Protein AF-A0A1Y4RW86-F1 (afdb_monomer_lite)

Foldseek 3Di:
DVLVVVLVVVVVVVVVVLVVVLVPDDPPVVLLSVLLQLLQVLCVVVPQDPVLLLLLLLLLVLLVVLLVQLVVQLVVCVVDPDDSVVSNVVSVVVSLVVLVVCLVPPPVPDSNNSSSSSVSLNCSCPVVRCVDSVSSSVSSSNSSVVNNVSVVVCVVRDPPPDD

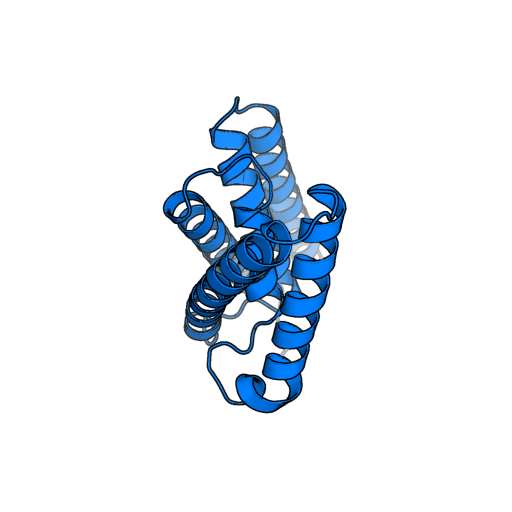Structure (mmCIF, N/CA/C/O backbone):
data_AF-A0A1Y4RW86-F1
#
_entry.id   AF-A0A1Y4RW86-F1
#
loop_
_atom_site.group_PDB
_atom_site.id
_atom_site.type_symbol
_atom_site.label_atom_id
_atom_site.label_alt_id
_atom_site.label_comp_id
_atom_site.label_asym_id
_atom_site.label_entity_id
_atom_site.label_seq_id
_atom_site.pdbx_PDB_ins_code
_atom_site.Cartn_x
_atom_site.Cartn_y
_atom_site.Cartn_z
_atom_site.occupancy
_atom_site.B_iso_or_equiv
_atom_site.auth_seq_id
_atom_site.auth_comp_id
_atom_site.auth_asym_id
_atom_site.auth_atom_id
_atom_site.pdbx_PDB_model_num
ATOM 1 N N . MET A 1 1 ? -10.200 16.431 29.045 1.00 52.53 1 MET A N 1
ATOM 2 C CA . MET A 1 1 ? -8.974 17.109 28.570 1.00 52.53 1 MET A CA 1
ATOM 3 C C . MET A 1 1 ? -7.696 16.354 28.934 1.00 52.53 1 MET A C 1
ATOM 5 O O . MET A 1 1 ? -7.019 15.929 28.013 1.00 52.53 1 MET A O 1
ATOM 9 N N . ARG A 1 2 ? -7.384 16.084 30.215 1.00 54.44 2 ARG A N 1
ATOM 10 C CA . ARG A 1 2 ? -6.138 15.383 30.618 1.00 54.44 2 ARG A CA 1
ATOM 11 C C . ARG A 1 2 ? -5.885 14.056 29.876 1.00 54.44 2 ARG A C 1
ATOM 13 O O . ARG A 1 2 ? -4.813 13.871 29.319 1.00 54.44 2 ARG A O 1
ATOM 20 N N . ASN A 1 3 ? -6.889 13.183 29.762 1.00 55.19 3 ASN A N 1
ATOM 21 C CA . ASN A 1 3 ? -6.751 11.890 29.064 1.00 55.19 3 ASN A CA 1
ATOM 22 C C . ASN A 1 3 ? -6.575 12.024 27.537 1.00 55.19 3 ASN A C 1
ATOM 24 O O . ASN A 1 3 ? -5.985 11.154 26.908 1.00 55.19 3 ASN A O 1
ATOM 28 N N . GLN A 1 4 ? -7.050 13.124 26.942 1.00 52.94 4 GLN A N 1
ATOM 29 C CA . GLN A 1 4 ? -6.892 13.396 25.507 1.00 52.94 4 GLN A CA 1
ATOM 30 C C . GLN A 1 4 ? -5.461 13.840 25.197 1.00 52.94 4 GLN A C 1
ATOM 32 O O . GLN A 1 4 ? -4.887 13.404 24.207 1.00 52.94 4 GLN A O 1
ATOM 37 N N . 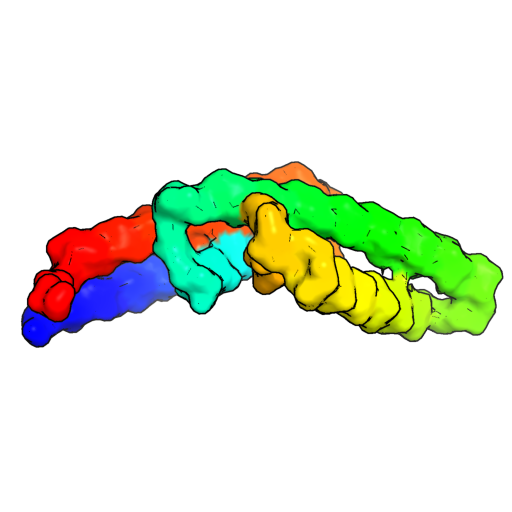ILE A 1 5 ? -4.867 14.644 26.084 1.00 66.75 5 ILE A N 1
ATOM 38 C CA . ILE A 1 5 ? -3.464 15.061 25.993 1.00 66.75 5 ILE A CA 1
ATOM 39 C C . ILE A 1 5 ? -2.544 13.841 26.113 1.00 66.75 5 ILE A C 1
ATOM 41 O O . ILE A 1 5 ? -1.646 13.686 25.294 1.00 66.75 5 ILE A O 1
ATOM 45 N N . TRP A 1 6 ? -2.818 12.926 27.051 1.00 62.16 6 TRP A N 1
ATOM 46 C CA . TRP A 1 6 ? -2.076 11.665 27.171 1.00 62.16 6 TRP A CA 1
ATOM 47 C C . TRP A 1 6 ? -2.200 10.777 25.933 1.00 62.16 6 TRP A C 1
ATOM 49 O O . TRP A 1 6 ? -1.204 10.216 25.492 1.00 62.16 6 TRP A O 1
ATOM 59 N N . ALA A 1 7 ? -3.388 10.684 25.333 1.00 58.94 7 ALA A N 1
ATOM 60 C CA . ALA A 1 7 ? -3.584 9.910 24.113 1.00 58.94 7 ALA A CA 1
ATOM 61 C C . ALA A 1 7 ? -2.841 10.524 22.909 1.00 58.94 7 ALA A C 1
ATOM 63 O O . ALA A 1 7 ? -2.226 9.799 22.133 1.00 58.94 7 ALA A O 1
ATOM 64 N N . CYS A 1 8 ? -2.838 11.855 22.771 1.00 64.81 8 CYS A N 1
ATOM 65 C CA . CYS A 1 8 ? -2.041 12.551 21.756 1.00 64.81 8 CYS A CA 1
ATOM 66 C C . CYS A 1 8 ? -0.534 12.393 21.994 1.00 64.81 8 CYS A C 1
ATOM 68 O O . CYS A 1 8 ? 0.201 12.150 21.041 1.00 64.81 8 CYS A O 1
ATOM 70 N N . ALA A 1 9 ? -0.079 12.482 23.247 1.00 68.94 9 ALA A N 1
ATOM 71 C CA . ALA A 1 9 ? 1.322 12.303 23.611 1.00 68.94 9 ALA A CA 1
ATOM 72 C C . ALA A 1 9 ? 1.796 10.869 23.342 1.00 68.94 9 ALA A C 1
ATOM 74 O O . ALA A 1 9 ? 2.816 10.684 22.690 1.00 68.94 9 ALA A O 1
ATOM 75 N N . LEU A 1 10 ? 1.031 9.855 23.760 1.00 69.62 10 LEU A N 1
ATOM 76 C CA . LEU A 1 10 ? 1.345 8.444 23.517 1.00 69.62 10 LEU A CA 1
ATOM 77 C C . LEU A 1 10 ? 1.434 8.131 22.025 1.00 69.62 10 LEU A C 1
ATOM 79 O O . LEU A 1 10 ? 2.369 7.459 21.602 1.00 69.62 10 LEU A O 1
ATOM 83 N N . ASN A 1 11 ? 0.514 8.656 21.217 1.00 62.03 11 ASN A N 1
ATOM 84 C CA . ASN A 1 11 ? 0.575 8.465 19.774 1.00 62.03 11 ASN A CA 1
ATOM 85 C C . ASN A 1 11 ? 1.719 9.241 19.125 1.00 62.03 11 ASN A C 1
ATOM 87 O O . ASN A 1 11 ? 2.394 8.687 18.268 1.00 62.03 11 ASN A O 1
ATOM 91 N N . GLY A 1 12 ? 1.969 10.485 19.538 1.00 67.62 12 GLY A N 1
ATOM 92 C CA . GLY A 1 12 ? 3.118 11.263 19.073 1.00 67.62 12 GLY A CA 1
ATOM 93 C C . GLY A 1 12 ? 4.445 10.569 19.387 1.00 67.62 12 GLY A C 1
ATOM 94 O O . GLY A 1 12 ? 5.311 10.494 18.521 1.00 67.62 12 GLY A O 1
ATOM 95 N N . ILE A 1 13 ? 4.567 9.978 20.579 1.00 75.81 13 ILE A N 1
ATOM 96 C CA . ILE A 1 13 ? 5.699 9.132 20.972 1.00 75.81 13 ILE A CA 1
ATOM 97 C C . ILE A 1 13 ? 5.754 7.877 20.099 1.00 75.81 13 ILE A C 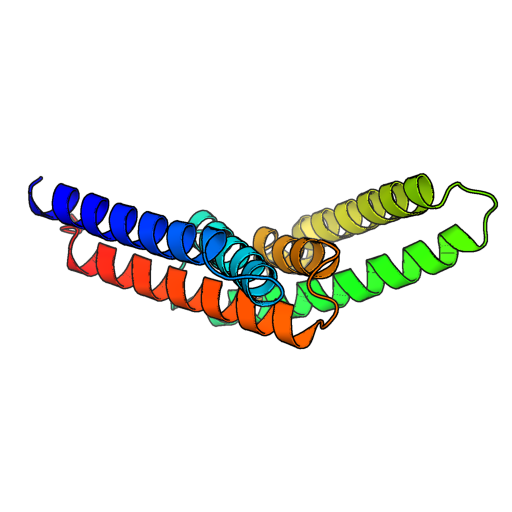1
ATOM 99 O O . ILE A 1 13 ? 6.826 7.538 19.618 1.00 75.81 13 ILE A O 1
ATOM 103 N N . LEU A 1 14 ? 4.624 7.214 19.835 1.00 65.25 14 LEU A N 1
ATOM 104 C CA . LEU A 1 14 ? 4.576 6.036 18.964 1.00 65.25 14 LEU A CA 1
ATOM 105 C C . LEU A 1 14 ? 5.059 6.375 17.545 1.00 65.25 14 LEU A C 1
ATOM 107 O O . LEU A 1 14 ? 5.945 5.712 17.023 1.00 65.25 14 LEU A O 1
ATOM 111 N N . PHE A 1 15 ? 4.544 7.445 16.938 1.00 62.09 15 PHE A N 1
ATOM 112 C CA . PHE A 1 15 ? 4.978 7.920 15.622 1.00 62.09 15 PHE A CA 1
ATOM 113 C C . PHE A 1 15 ? 6.446 8.348 15.617 1.00 62.09 15 PHE A C 1
ATOM 115 O O . PHE A 1 15 ? 7.169 8.028 14.676 1.00 62.09 15 PHE A O 1
ATOM 122 N N . GLY A 1 16 ? 6.887 9.043 16.668 1.00 66.19 16 GLY A N 1
ATOM 123 C CA . GLY A 1 16 ? 8.275 9.446 16.859 1.00 66.19 16 GLY A CA 1
ATOM 124 C C . GLY A 1 16 ? 9.209 8.245 16.964 1.00 66.19 16 GLY A C 1
ATOM 125 O O . GLY A 1 16 ? 10.231 8.226 16.294 1.00 66.19 16 GLY A O 1
ATOM 126 N N . LEU A 1 17 ? 8.829 7.211 17.718 1.00 67.75 17 LEU A N 1
ATOM 127 C CA . LEU A 1 17 ? 9.583 5.965 17.849 1.00 67.75 17 LEU A CA 1
ATOM 128 C C . LEU A 1 17 ? 9.643 5.202 16.532 1.00 67.75 17 LEU A C 1
ATOM 130 O O . LEU A 1 17 ? 10.725 4.780 16.143 1.00 67.75 17 LEU A O 1
ATOM 134 N N . ILE A 1 18 ? 8.524 5.062 15.814 1.00 63.38 18 ILE A N 1
ATOM 135 C CA . ILE A 1 18 ? 8.526 4.376 14.517 1.00 63.38 18 ILE A CA 1
ATOM 136 C C . ILE A 1 18 ? 9.366 5.188 13.503 1.00 63.38 18 ILE A C 1
ATOM 138 O O . ILE A 1 18 ? 10.100 4.603 12.715 1.00 63.38 18 ILE A O 1
ATOM 142 N N . LYS A 1 19 ? 9.356 6.531 13.552 1.00 61.09 19 LYS A N 1
ATOM 143 C CA . LYS A 1 19 ? 10.227 7.374 12.711 1.00 61.09 19 LYS A CA 1
ATOM 144 C C . LYS A 1 19 ? 11.704 7.247 13.102 1.00 61.09 19 LYS A C 1
ATOM 146 O O . LYS A 1 19 ? 12.558 7.142 12.234 1.00 61.09 19 LYS A O 1
ATOM 151 N N . LEU A 1 20 ? 12.022 7.230 14.390 1.00 63.06 20 LEU A N 1
ATOM 152 C CA . LEU A 1 20 ? 13.396 7.052 14.859 1.00 63.06 20 LEU A CA 1
ATOM 153 C C . LEU A 1 20 ? 13.931 5.674 14.432 1.00 63.06 20 LEU A C 1
ATOM 155 O O . LEU A 1 20 ? 15.060 5.552 13.973 1.00 63.06 20 LEU A O 1
ATOM 159 N N . PHE A 1 21 ? 13.078 4.649 14.487 1.00 61.56 21 PHE A N 1
ATOM 160 C CA . PHE A 1 21 ? 13.369 3.319 13.953 1.00 61.56 21 PHE A CA 1
ATOM 161 C C . PHE A 1 21 ? 13.556 3.337 12.423 1.00 61.56 21 PHE A C 1
ATOM 163 O O . PHE A 1 21 ? 14.379 2.593 11.903 1.00 61.56 21 PHE A O 1
ATOM 170 N N . TYR A 1 22 ? 12.846 4.208 11.695 1.00 58.00 22 TYR A N 1
ATOM 171 C CA . TYR A 1 22 ? 13.030 4.399 10.248 1.00 58.00 22 TYR A CA 1
ATOM 172 C C . TYR A 1 22 ? 14.416 4.946 9.905 1.00 58.00 22 TYR A C 1
ATOM 174 O O . TYR A 1 22 ? 15.036 4.489 8.950 1.00 58.00 22 TYR A O 1
ATOM 182 N N . GLU A 1 23 ? 14.888 5.932 10.669 1.00 58.47 23 GLU A N 1
ATOM 183 C CA . GLU A 1 23 ? 16.148 6.630 10.393 1.00 58.47 23 GLU A CA 1
ATOM 184 C C . GLU A 1 23 ? 17.379 5.854 10.881 1.00 58.47 23 GLU A C 1
ATOM 186 O O . GLU A 1 23 ? 18.448 5.975 10.289 1.00 58.47 23 GLU A O 1
ATOM 191 N N . ILE A 1 24 ? 17.240 5.043 11.935 1.00 63.84 24 ILE A N 1
ATOM 192 C CA . ILE A 1 24 ? 18.364 4.309 12.538 1.00 63.84 24 ILE A CA 1
ATOM 193 C C . ILE A 1 24 ? 18.611 2.963 11.852 1.00 63.84 24 ILE A C 1
ATOM 195 O O . ILE A 1 24 ? 19.748 2.488 11.842 1.00 63.84 24 ILE A O 1
ATOM 199 N N . VAL A 1 25 ? 17.581 2.318 11.294 1.00 61.00 25 VAL A N 1
ATOM 200 C CA . VAL A 1 25 ? 17.756 0.960 10.778 1.00 61.00 25 VAL A CA 1
ATOM 201 C C . VAL A 1 25 ? 18.270 0.977 9.332 1.00 61.00 25 VAL A C 1
ATOM 203 O O . VAL A 1 25 ? 17.573 1.462 8.438 1.00 61.00 25 VAL A O 1
ATOM 206 N N . PRO A 1 26 ? 19.465 0.415 9.063 1.00 59.34 26 PRO A N 1
ATOM 207 C CA . PRO A 1 26 ? 20.006 0.357 7.713 1.00 59.34 26 PRO A CA 1
ATOM 208 C C . PRO A 1 26 ? 19.124 -0.488 6.782 1.00 59.34 26 PRO A C 1
ATOM 210 O O . PRO A 1 26 ? 18.343 -1.349 7.206 1.00 59.34 26 PRO A O 1
ATOM 213 N N . ALA A 1 27 ? 19.255 -0.246 5.476 1.00 56.97 27 ALA A N 1
ATOM 214 C CA . ALA A 1 27 ? 18.647 -1.105 4.465 1.00 56.97 27 ALA A CA 1
ATOM 215 C C . ALA A 1 27 ? 19.047 -2.573 4.726 1.00 56.97 27 ALA A C 1
ATOM 217 O O . ALA A 1 27 ? 20.214 -2.826 5.039 1.00 56.97 27 ALA A O 1
ATOM 218 N N . PRO A 1 28 ? 18.114 -3.541 4.635 1.00 59.88 28 PRO A N 1
ATOM 219 C CA . PRO A 1 28 ? 16.788 -3.471 3.998 1.00 59.88 28 PRO A CA 1
ATOM 220 C C . PRO A 1 28 ? 15.596 -3.165 4.934 1.00 59.88 28 PRO A C 1
ATOM 222 O O . PRO A 1 28 ? 14.451 -3.124 4.485 1.00 59.88 28 PRO A O 1
ATOM 225 N N . MET A 1 29 ? 15.801 -2.944 6.238 1.00 62.38 29 MET A N 1
ATOM 226 C CA . MET A 1 29 ? 14.667 -2.828 7.172 1.00 62.38 29 MET A CA 1
ATOM 227 C C . MET A 1 29 ? 13.901 -1.496 7.070 1.00 62.38 29 MET A C 1
ATOM 229 O O . MET A 1 29 ? 12.701 -1.466 7.339 1.00 62.38 29 MET A O 1
ATOM 233 N N . ALA A 1 30 ? 14.548 -0.410 6.632 1.00 63.69 30 ALA A N 1
ATOM 234 C CA . ALA A 1 30 ? 13.881 0.874 6.380 1.00 63.69 30 ALA A CA 1
ATOM 235 C C . ALA A 1 30 ? 12.748 0.760 5.334 1.00 63.69 30 ALA A C 1
ATOM 237 O O . ALA A 1 30 ? 11.746 1.470 5.394 1.00 63.69 30 ALA A O 1
ATOM 238 N N . GL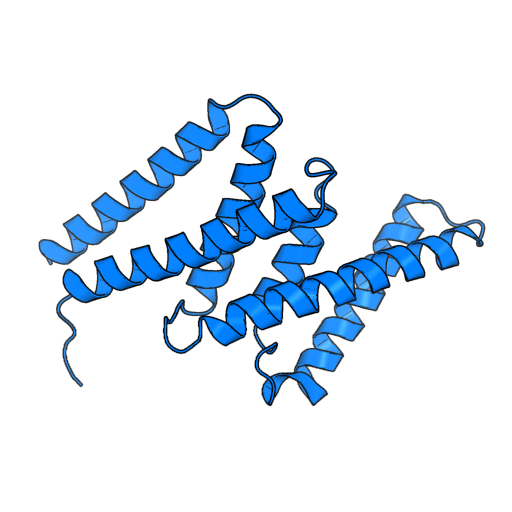U A 1 31 ? 12.870 -0.178 4.396 1.00 67.75 31 GLU A N 1
ATOM 239 C CA . GLU A 1 31 ? 11.932 -0.391 3.288 1.00 67.75 31 GLU A CA 1
ATOM 240 C C . GLU A 1 31 ? 10.667 -1.126 3.764 1.00 67.75 31 GLU A C 1
ATOM 242 O O . GLU A 1 31 ? 9.537 -0.740 3.444 1.00 67.75 31 GLU A O 1
ATOM 247 N N . LEU A 1 32 ? 10.859 -2.127 4.631 1.00 69.19 32 LEU A N 1
ATOM 248 C CA . LEU A 1 32 ? 9.792 -2.771 5.400 1.00 69.19 32 LEU A CA 1
ATOM 249 C C . LEU A 1 32 ? 9.056 -1.749 6.267 1.00 69.19 32 LEU A C 1
ATOM 251 O O . LEU A 1 32 ? 7.827 -1.757 6.348 1.00 69.19 32 LEU A O 1
ATOM 255 N N . LEU A 1 33 ? 9.791 -0.837 6.896 1.00 71.38 33 LEU A N 1
ATOM 256 C CA . LEU A 1 33 ? 9.197 0.157 7.772 1.00 71.38 33 LEU A CA 1
ATOM 257 C C . LEU A 1 33 ? 8.392 1.211 6.993 1.00 71.38 33 LEU A C 1
ATOM 259 O O . LEU A 1 33 ? 7.304 1.576 7.433 1.00 71.38 33 LEU A O 1
ATOM 263 N N . TYR A 1 34 ? 8.848 1.621 5.803 1.00 76.94 34 TYR A N 1
ATOM 264 C CA . TYR A 1 34 ? 8.075 2.468 4.883 1.00 76.94 34 TYR A CA 1
ATOM 265 C C . TYR A 1 34 ? 6.731 1.826 4.521 1.00 76.94 34 TYR A C 1
ATOM 267 O O . TYR A 1 34 ? 5.681 2.447 4.681 1.00 76.94 34 TYR A O 1
ATOM 275 N N . CYS A 1 35 ? 6.744 0.556 4.106 1.00 80.69 35 CYS A N 1
ATOM 276 C CA . CYS A 1 35 ? 5.519 -0.176 3.774 1.00 80.69 35 CYS A CA 1
ATOM 277 C C . CYS A 1 35 ? 4.607 -0.339 5.003 1.00 80.69 35 CYS A C 1
ATOM 279 O O . CYS A 1 35 ? 3.387 -0.230 4.897 1.00 80.69 35 CYS A O 1
ATOM 281 N N . THR A 1 36 ? 5.191 -0.522 6.189 1.00 80.69 36 THR A N 1
ATOM 282 C CA . THR A 1 36 ? 4.454 -0.602 7.459 1.00 80.69 36 THR A CA 1
ATOM 283 C C . THR A 1 36 ? 3.767 0.720 7.791 1.00 80.69 36 THR A C 1
ATOM 285 O O . THR A 1 36 ? 2.581 0.744 8.121 1.00 80.69 36 THR A O 1
ATOM 288 N N . PHE A 1 37 ? 4.469 1.842 7.637 1.00 80.50 37 PHE A N 1
ATOM 289 C CA . PHE A 1 37 ? 3.899 3.176 7.805 1.00 80.50 37 PHE A CA 1
ATOM 290 C C . PHE A 1 37 ? 2.797 3.474 6.802 1.00 80.50 37 PHE A C 1
ATOM 292 O O . PHE A 1 37 ? 1.779 4.072 7.153 1.00 80.50 37 PHE A O 1
ATOM 299 N N . LEU A 1 38 ? 2.985 3.053 5.558 1.00 83.88 38 LEU A N 1
ATOM 300 C CA . LEU A 1 38 ? 2.007 3.250 4.507 1.00 83.88 38 LEU A CA 1
ATOM 301 C C . LEU A 1 38 ? 0.724 2.472 4.840 1.00 83.88 38 LEU A C 1
ATOM 303 O O . LEU A 1 38 ? -0.359 3.051 4.859 1.00 83.88 38 LEU A O 1
ATOM 307 N N . GLY A 1 39 ? 0.843 1.208 5.256 1.00 84.19 39 GLY A N 1
ATOM 308 C CA . GLY A 1 39 ? -0.289 0.410 5.735 1.00 84.19 39 GLY A CA 1
ATOM 309 C C . GLY A 1 39 ? -0.976 1.030 6.954 1.00 84.19 39 GLY A C 1
ATOM 310 O O . GLY A 1 39 ? -2.205 1.113 6.998 1.00 84.19 39 GLY A O 1
ATOM 311 N N . PHE A 1 40 ? -0.199 1.530 7.917 1.00 84.81 40 PHE A N 1
ATOM 312 C CA . PHE A 1 40 ? -0.715 2.184 9.117 1.00 84.81 40 PHE A CA 1
ATOM 313 C C . PHE A 1 40 ? -1.498 3.462 8.791 1.00 84.81 40 PHE A C 1
ATOM 315 O O . PHE A 1 40 ? -2.660 3.597 9.176 1.00 84.81 40 PHE A O 1
ATOM 322 N N . THR A 1 41 ? -0.879 4.398 8.071 1.00 83.50 41 THR A N 1
ATOM 323 C CA . THR A 1 41 ? -1.447 5.726 7.793 1.00 83.50 41 THR A CA 1
ATOM 324 C C . THR A 1 41 ? -2.694 5.623 6.929 1.00 83.50 41 THR A C 1
ATOM 326 O O . THR A 1 41 ? -3.712 6.237 7.249 1.00 83.50 41 THR A O 1
ATOM 329 N N . VAL A 1 42 ? -2.660 4.774 5.902 1.00 84.25 42 VAL A N 1
ATOM 330 C CA . VAL A 1 42 ? -3.803 4.525 5.026 1.00 84.25 42 VAL A CA 1
ATOM 331 C C . VAL A 1 42 ? -4.959 3.890 5.798 1.00 84.25 42 VAL A C 1
ATOM 333 O O . VAL A 1 42 ? -6.088 4.365 5.697 1.00 84.25 42 VAL A O 1
ATOM 336 N N . THR A 1 43 ? -4.695 2.870 6.624 1.00 85.38 43 THR A N 1
ATOM 337 C CA . THR A 1 43 ? -5.736 2.214 7.439 1.00 85.38 43 THR A CA 1
ATOM 338 C C . THR A 1 43 ? -6.346 3.176 8.456 1.00 85.38 43 THR A C 1
ATOM 340 O O . THR A 1 43 ? -7.554 3.156 8.703 1.00 85.38 43 THR A O 1
ATOM 343 N N . TYR A 1 44 ? -5.527 4.044 9.044 1.00 80.56 44 TYR A N 1
ATOM 344 C CA . TYR A 1 44 ? -5.998 5.058 9.975 1.00 80.56 44 TYR A CA 1
ATOM 345 C C . TYR A 1 44 ? -6.869 6.111 9.269 1.00 80.56 44 TYR A C 1
ATOM 347 O O . TYR A 1 44 ? -7.952 6.427 9.762 1.00 80.56 44 TYR A O 1
ATOM 355 N N . ALA A 1 45 ? -6.458 6.575 8.082 1.00 80.00 45 ALA A N 1
ATOM 356 C CA . ALA A 1 45 ? -7.183 7.559 7.275 1.00 80.00 45 ALA A CA 1
ATOM 357 C C . ALA A 1 45 ? -8.564 7.062 6.815 1.00 80.00 45 ALA A C 1
ATOM 359 O O . ALA A 1 45 ? -9.535 7.811 6.865 1.00 80.00 45 ALA A O 1
ATOM 360 N N . VAL A 1 46 ? -8.689 5.782 6.450 1.00 80.56 46 VAL A N 1
ATOM 361 C CA . VAL A 1 46 ? -9.985 5.168 6.085 1.00 80.56 46 VAL A CA 1
ATOM 362 C C . VAL A 1 46 ? -10.847 4.785 7.297 1.00 80.56 46 VAL A C 1
ATOM 364 O O . VAL A 1 46 ? -11.918 4.194 7.148 1.00 80.56 46 VAL A O 1
ATOM 367 N N . GLY A 1 47 ? -10.393 5.096 8.513 1.00 80.31 47 GLY A N 1
ATOM 368 C CA . GLY A 1 47 ? -11.149 4.877 9.739 1.00 80.31 47 GLY A CA 1
ATOM 369 C C . GLY A 1 47 ? -11.052 3.455 10.292 1.00 80.31 47 GLY A C 1
ATOM 370 O O . GLY A 1 47 ? -12.083 2.879 10.627 1.00 80.31 47 GLY A O 1
ATOM 371 N N . ALA A 1 48 ? -9.834 2.930 10.464 1.00 81.62 48 ALA A N 1
ATOM 372 C CA . ALA A 1 48 ? -9.472 1.633 11.063 1.00 81.62 48 ALA A CA 1
ATOM 373 C C . ALA A 1 48 ? -10.557 0.993 11.960 1.00 81.62 48 ALA A C 1
ATOM 375 O O . ALA A 1 48 ? -10.862 1.497 13.029 1.00 81.62 48 ALA A O 1
ATOM 376 N N . GLU A 1 49 ? -11.181 -0.119 11.592 1.00 85.06 49 GLU A N 1
ATOM 377 C CA . GLU A 1 49 ? -12.198 -0.786 12.420 1.00 85.06 49 GLU A CA 1
ATOM 378 C C . GLU A 1 49 ? -12.000 -2.294 12.421 1.00 85.06 49 GLU A C 1
ATOM 380 O O . GLU A 1 49 ? -11.941 -2.907 11.361 1.00 85.06 49 GLU A O 1
ATOM 385 N N . TRP A 1 50 ? -12.002 -2.920 13.603 1.00 81.00 50 TRP A N 1
ATOM 386 C CA . TRP A 1 50 ? -11.892 -4.380 13.719 1.00 81.00 50 TRP A CA 1
ATOM 387 C C . TRP A 1 50 ? -12.993 -5.124 12.957 1.00 81.00 50 TRP A C 1
ATOM 389 O O . TRP A 1 50 ? -12.726 -6.141 12.327 1.00 81.00 50 TRP A O 1
ATOM 399 N N . LYS A 1 51 ? -14.214 -4.571 12.914 1.00 82.62 51 LYS A N 1
ATOM 400 C CA . LYS A 1 51 ? -15.321 -5.120 12.109 1.00 82.62 51 LYS A CA 1
ATOM 401 C C . LYS A 1 51 ? -15.018 -5.135 10.603 1.00 82.62 51 LYS A C 1
ATOM 403 O O . LYS A 1 51 ? -15.573 -5.953 9.881 1.00 82.62 51 LYS A O 1
ATOM 408 N N . LYS A 1 52 ? -14.131 -4.249 10.138 1.00 83.94 52 LYS A N 1
ATOM 409 C CA . LYS A 1 52 ? -13.688 -4.120 8.743 1.00 83.94 52 LYS A CA 1
ATOM 410 C C . LYS A 1 52 ? -12.323 -4.773 8.497 1.00 83.94 52 LYS A C 1
ATOM 412 O O . LYS A 1 52 ? -11.807 -4.665 7.391 1.00 83.94 52 LYS A O 1
ATOM 417 N N . ALA A 1 53 ? -11.756 -5.504 9.464 1.00 82.50 53 ALA A N 1
ATOM 418 C CA . ALA A 1 53 ? -10.458 -6.166 9.303 1.00 82.50 53 ALA A CA 1
ATOM 419 C C . ALA A 1 53 ? -10.417 -7.084 8.069 1.00 82.50 53 ALA A C 1
ATOM 421 O O . ALA A 1 53 ? -9.490 -7.003 7.267 1.00 82.50 53 ALA A O 1
ATOM 422 N N . GLY A 1 54 ? -11.477 -7.870 7.847 1.00 83.19 54 GLY A N 1
ATOM 423 C CA . GLY A 1 54 ? -11.601 -8.700 6.645 1.00 83.19 54 GLY A CA 1
ATOM 424 C C . GLY A 1 54 ? -11.658 -7.895 5.341 1.00 83.19 54 GLY A C 1
ATOM 425 O O . GLY A 1 54 ? -11.225 -8.390 4.304 1.00 83.19 54 GLY A O 1
ATOM 426 N N . HIS A 1 55 ? -12.139 -6.648 5.386 1.00 87.00 55 HIS A N 1
ATOM 427 C CA . HIS A 1 55 ? -12.143 -5.769 4.219 1.00 87.00 55 HIS A CA 1
ATOM 428 C C . HIS A 1 55 ? -10.736 -5.249 3.912 1.00 87.00 55 HIS A C 1
ATOM 430 O O . HIS A 1 55 ? -10.348 -5.175 2.749 1.00 87.00 55 HIS A O 1
ATOM 436 N N . TYR A 1 56 ? -9.936 -4.952 4.940 1.00 85.94 56 TYR A N 1
ATOM 437 C CA . TYR A 1 56 ? -8.546 -4.538 4.748 1.00 85.94 56 TYR A CA 1
ATOM 438 C C . TYR A 1 56 ? -7.722 -5.652 4.102 1.00 85.94 56 TYR A C 1
ATOM 440 O O . TYR A 1 56 ? -7.091 -5.423 3.078 1.00 85.94 56 TYR A O 1
ATOM 448 N N . VAL A 1 57 ? -7.812 -6.884 4.609 1.00 87.12 57 VAL A N 1
ATOM 449 C CA . VAL A 1 57 ? -7.087 -8.029 4.025 1.00 87.12 57 VAL A CA 1
ATOM 450 C C . VAL A 1 57 ? -7.518 -8.297 2.582 1.00 87.12 57 VAL A C 1
ATOM 452 O O . VAL A 1 57 ? -6.675 -8.481 1.708 1.00 87.12 57 VAL A O 1
ATOM 455 N N . CYS A 1 58 ? -8.825 -8.260 2.308 1.00 86.81 58 CYS A N 1
ATOM 456 C CA . CYS A 1 58 ? -9.343 -8.435 0.953 1.00 86.81 58 CYS A CA 1
ATOM 457 C C . CYS A 1 58 ? -8.866 -7.316 0.012 1.00 86.81 58 CYS A C 1
ATOM 459 O O . CYS A 1 58 ? -8.502 -7.586 -1.128 1.00 86.81 58 CYS A O 1
ATOM 461 N N . SER A 1 59 ? -8.780 -6.077 0.501 1.00 87.44 59 SER A N 1
ATOM 462 C CA . SER A 1 59 ? -8.279 -4.939 -0.277 1.00 87.44 59 SER A CA 1
ATOM 463 C C . SER A 1 59 ? -6.770 -5.029 -0.540 1.00 87.44 59 SER A C 1
ATOM 465 O O . SER A 1 59 ? -6.332 -4.658 -1.626 1.00 87.44 59 SER A O 1
ATOM 467 N N . LEU A 1 60 ? -5.977 -5.586 0.388 1.00 88.00 60 LEU A N 1
ATOM 468 C CA . LEU A 1 60 ? -4.564 -5.899 0.129 1.00 88.00 60 LEU A CA 1
ATOM 469 C C . LEU A 1 60 ? -4.422 -6.944 -0.989 1.00 88.00 60 LEU A C 1
ATOM 471 O O . LEU A 1 60 ? -3.611 -6.774 -1.896 1.00 88.00 60 LEU A O 1
ATOM 475 N N . ALA A 1 61 ? -5.236 -8.004 -0.954 1.00 88.06 61 ALA A N 1
ATOM 476 C CA . ALA A 1 61 ? -5.226 -9.041 -1.987 1.00 88.06 61 ALA A CA 1
ATOM 477 C C . ALA A 1 61 ? -5.630 -8.488 -3.364 1.00 88.06 61 ALA A C 1
ATOM 479 O O . ALA A 1 61 ? -4.982 -8.781 -4.364 1.00 88.06 61 ALA A O 1
ATOM 480 N N . VAL A 1 62 ? -6.652 -7.630 -3.414 1.00 87.88 62 VAL A N 1
ATOM 481 C CA . VAL A 1 62 ? -7.054 -6.923 -4.641 1.00 87.88 62 VAL A CA 1
ATOM 482 C C . VAL A 1 62 ? -5.926 -6.015 -5.146 1.00 87.88 62 VAL A C 1
ATOM 484 O O . VAL A 1 62 ? -5.646 -5.998 -6.340 1.00 87.88 62 VAL A O 1
ATOM 487 N N . GLY A 1 63 ? -5.205 -5.338 -4.247 1.00 86.62 63 GLY A N 1
ATOM 488 C CA . GLY A 1 63 ? -3.997 -4.579 -4.583 1.00 86.62 63 GLY A CA 1
ATOM 489 C C . GLY A 1 63 ? -2.936 -5.402 -5.326 1.00 86.62 63 GLY A C 1
ATOM 490 O O . GLY A 1 63 ? -2.332 -4.902 -6.271 1.00 86.62 63 GLY A O 1
ATOM 491 N N . LEU A 1 64 ? -2.745 -6.679 -4.973 1.00 86.38 64 LEU A N 1
ATOM 492 C CA . LEU A 1 64 ? -1.813 -7.570 -5.683 1.00 86.38 64 LEU A CA 1
ATOM 493 C C . LEU A 1 64 ? -2.268 -7.911 -7.100 1.00 86.38 64 LEU A C 1
ATOM 495 O O . LEU A 1 64 ? -1.440 -7.986 -8.006 1.00 86.38 64 LEU A O 1
ATOM 499 N N . ILE A 1 65 ? -3.573 -8.102 -7.296 1.00 88.19 65 ILE A N 1
ATOM 500 C CA . ILE A 1 65 ? -4.142 -8.326 -8.631 1.00 88.19 65 ILE A CA 1
ATOM 501 C C . ILE A 1 65 ? -3.840 -7.110 -9.510 1.00 88.19 65 ILE A C 1
ATOM 503 O O . ILE A 1 65 ? -3.411 -7.258 -10.654 1.00 88.19 65 ILE A O 1
ATOM 507 N N . TRP A 1 66 ? -3.975 -5.906 -8.952 1.00 86.81 66 TRP A N 1
ATOM 508 C CA . TRP A 1 66 ? -3.627 -4.688 -9.667 1.00 86.81 66 TRP A CA 1
ATOM 509 C C . TRP A 1 66 ? -2.143 -4.595 -9.987 1.00 86.81 66 TRP A C 1
ATOM 511 O O . TRP A 1 66 ? -1.818 -4.264 -11.121 1.00 86.81 66 TRP A O 1
ATOM 521 N N . VAL A 1 67 ? -1.248 -4.945 -9.055 1.00 85.56 67 VAL A N 1
ATOM 522 C CA . VAL A 1 67 ? 0.203 -5.022 -9.317 1.00 85.56 67 VAL A CA 1
ATOM 523 C C . VAL A 1 67 ? 0.502 -5.904 -10.531 1.00 85.56 67 VAL A C 1
ATOM 525 O O . VAL A 1 67 ? 1.263 -5.488 -11.402 1.00 85.56 67 VAL A O 1
ATOM 528 N N . ALA A 1 68 ? -0.129 -7.078 -10.637 1.00 84.12 68 ALA A N 1
ATOM 529 C CA . ALA A 1 68 ? 0.018 -7.935 -11.813 1.00 84.12 68 ALA A CA 1
ATOM 530 C C . ALA A 1 68 ? -0.476 -7.242 -13.097 1.00 84.12 68 ALA A C 1
ATOM 532 O O . ALA A 1 68 ? 0.178 -7.334 -14.134 1.00 84.12 68 ALA A O 1
ATOM 533 N N . GLY A 1 69 ? -1.578 -6.490 -13.014 1.00 83.50 69 GLY A N 1
ATOM 534 C CA . GLY A 1 69 ? -2.076 -5.645 -14.101 1.00 83.50 69 GLY A CA 1
ATOM 535 C C . GLY A 1 69 ? -1.085 -4.558 -14.537 1.00 83.50 69 GLY A C 1
ATOM 536 O O . GLY A 1 69 ? -0.849 -4.412 -15.733 1.00 83.50 69 GLY A O 1
ATOM 537 N N . TYR A 1 70 ? -0.456 -3.843 -13.594 1.00 80.50 70 TYR A N 1
ATOM 538 C CA . TYR A 1 70 ? 0.587 -2.849 -13.900 1.00 80.50 70 TYR A CA 1
ATOM 539 C C . TYR A 1 70 ? 1.778 -3.487 -14.614 1.00 80.50 70 TYR A C 1
ATOM 541 O O . TYR A 1 70 ? 2.205 -2.974 -15.642 1.00 80.50 70 TYR A O 1
ATOM 549 N N . VAL A 1 71 ? 2.289 -4.612 -14.101 1.00 81.31 71 VAL A N 1
ATOM 550 C CA . VAL A 1 71 ? 3.439 -5.310 -14.699 1.00 81.31 71 VAL A CA 1
ATOM 551 C C . VAL A 1 71 ? 3.098 -5.829 -16.096 1.00 81.31 71 VAL A C 1
ATOM 553 O O . VAL A 1 71 ? 3.881 -5.648 -17.025 1.00 81.31 71 VAL A O 1
ATOM 556 N N . GLY A 1 72 ? 1.919 -6.433 -16.269 1.00 81.44 72 GLY A N 1
ATOM 557 C CA . GLY A 1 72 ? 1.466 -6.917 -17.573 1.00 81.44 72 GLY A CA 1
ATOM 558 C C . GLY A 1 72 ? 1.323 -5.788 -18.594 1.00 81.44 72 GLY A C 1
ATOM 559 O O . GLY A 1 72 ? 1.755 -5.932 -19.735 1.00 81.44 72 GLY A O 1
ATOM 560 N N . LEU A 1 73 ? 0.777 -4.642 -18.182 1.00 80.00 73 LEU A N 1
ATOM 561 C CA . LEU A 1 73 ? 0.604 -3.489 -19.060 1.00 80.00 73 LEU A CA 1
ATOM 562 C C . LEU A 1 73 ? 1.946 -2.812 -19.399 1.00 80.00 73 LEU A C 1
ATOM 564 O O . LEU A 1 73 ? 2.174 -2.467 -20.558 1.00 80.00 73 LEU A O 1
ATOM 568 N N . GLU A 1 74 ? 2.865 -2.702 -18.433 1.00 75.88 74 GLU A N 1
ATOM 569 C CA . GLU A 1 74 ? 4.232 -2.206 -18.657 1.00 75.88 74 GLU A CA 1
ATOM 570 C C . GLU A 1 74 ? 4.975 -3.076 -19.684 1.00 75.88 74 GLU A C 1
ATOM 572 O O . GLU A 1 74 ? 5.604 -2.540 -20.599 1.00 75.88 74 GLU A O 1
ATOM 577 N N . MET A 1 75 ? 4.841 -4.407 -19.595 1.00 79.62 75 MET A N 1
ATOM 578 C CA . MET A 1 75 ? 5.426 -5.349 -20.559 1.00 79.62 75 MET A CA 1
ATOM 579 C C . MET A 1 75 ? 4.877 -5.163 -21.977 1.00 79.62 75 MET A C 1
ATOM 581 O O . MET A 1 75 ? 5.640 -5.257 -22.937 1.00 79.62 75 MET A O 1
ATOM 585 N N . VAL A 1 76 ? 3.580 -4.876 -22.127 1.00 82.94 76 VAL A N 1
ATOM 586 C CA . VAL A 1 76 ? 2.975 -4.577 -23.436 1.00 82.94 76 VAL A CA 1
ATOM 587 C C . VAL A 1 76 ? 3.527 -3.265 -23.991 1.00 82.94 76 VAL A C 1
ATOM 589 O O . VAL A 1 76 ? 3.925 -3.205 -25.152 1.00 82.94 76 VAL A O 1
ATOM 592 N N . PHE A 1 77 ? 3.622 -2.217 -23.170 1.00 78.00 77 PHE A N 1
ATOM 593 C CA . PHE A 1 77 ? 4.132 -0.919 -23.619 1.00 78.00 77 PHE A CA 1
ATOM 594 C C . PHE A 1 77 ? 5.633 -0.916 -23.935 1.00 78.00 77 PHE A C 1
ATOM 596 O O . PHE A 1 77 ? 6.078 -0.100 -24.740 1.00 78.00 77 PHE A O 1
ATOM 603 N N . TRP A 1 78 ? 6.413 -1.839 -23.368 1.00 72.81 78 TRP A N 1
ATOM 604 C CA . TRP A 1 78 ? 7.815 -2.054 -23.753 1.00 72.81 78 TRP A CA 1
ATOM 605 C C . TRP A 1 78 ? 8.000 -2.656 -25.149 1.00 72.81 78 TRP A C 1
ATOM 607 O O . TRP A 1 78 ? 9.106 -2.598 -25.681 1.00 72.81 78 TRP A O 1
ATOM 617 N N . GLN A 1 79 ? 6.949 -3.199 -25.770 1.00 80.12 79 GLN A N 1
ATOM 618 C CA . GLN A 1 79 ? 7.005 -3.648 -27.167 1.00 80.12 79 GLN A CA 1
ATOM 619 C C . GLN A 1 79 ? 6.970 -2.477 -28.161 1.00 80.12 79 GLN A C 1
ATOM 621 O O . GLN A 1 79 ? 7.245 -2.659 -29.345 1.00 80.12 79 GLN A O 1
ATOM 626 N N . PHE A 1 80 ? 6.649 -1.272 -27.687 1.00 78.31 80 PHE A N 1
ATOM 627 C CA . PHE A 1 80 ? 6.644 -0.051 -28.481 1.00 78.31 80 PHE A CA 1
ATOM 628 C C . PHE A 1 80 ? 7.940 0.744 -28.259 1.00 78.31 80 PHE A C 1
ATOM 630 O O . PHE A 1 80 ? 8.539 0.652 -27.187 1.00 78.31 80 PHE A O 1
ATOM 637 N N . PRO A 1 81 ? 8.363 1.589 -29.219 1.00 77.19 81 PRO A N 1
ATOM 638 C CA . PRO A 1 81 ? 9.551 2.439 -29.093 1.00 77.19 81 PRO A CA 1
ATOM 639 C C . PRO A 1 81 ? 9.311 3.648 -28.162 1.00 77.19 81 PRO A C 1
ATOM 641 O O . PRO A 1 81 ? 9.649 4.786 -28.484 1.00 77.19 81 PRO A O 1
ATOM 644 N N . LEU A 1 82 ? 8.686 3.422 -27.006 1.00 72.31 82 LEU A N 1
ATOM 645 C CA . LEU A 1 82 ? 8.465 4.414 -25.960 1.00 72.31 82 LEU A CA 1
ATOM 646 C C . LEU A 1 82 ? 9.600 4.372 -24.934 1.00 72.31 82 LEU A C 1
ATOM 648 O O . LEU A 1 82 ? 10.094 3.310 -24.561 1.00 72.31 82 LEU A O 1
ATOM 652 N N . GLN A 1 83 ? 9.984 5.540 -24.411 1.00 78.94 83 GLN A N 1
ATOM 653 C CA . GLN A 1 83 ? 10.929 5.608 -23.296 1.00 78.94 83 GLN A CA 1
ATOM 654 C C . GLN A 1 83 ? 10.363 4.867 -22.0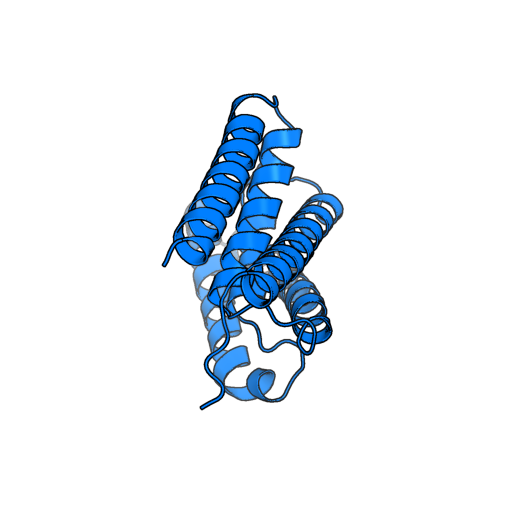74 1.00 78.94 83 GLN A C 1
ATOM 656 O O . GLN A 1 83 ? 9.197 5.045 -21.717 1.00 78.94 83 GLN A O 1
ATOM 661 N N . ALA A 1 84 ? 11.202 4.090 -21.383 1.00 70.62 84 ALA A N 1
ATOM 662 C CA . ALA A 1 84 ? 10.783 3.246 -20.258 1.00 70.62 84 ALA A CA 1
ATOM 663 C C . ALA A 1 84 ? 10.066 4.023 -19.135 1.00 70.62 84 ALA A C 1
ATOM 665 O O . ALA A 1 84 ? 9.109 3.526 -18.546 1.00 70.62 84 ALA A O 1
ATOM 666 N N . ALA A 1 85 ? 10.485 5.264 -18.865 1.00 73.44 85 ALA A N 1
ATOM 667 C CA . ALA A 1 85 ? 9.828 6.133 -17.889 1.00 73.44 85 ALA A CA 1
ATOM 668 C C . ALA A 1 85 ? 8.400 6.524 -18.314 1.00 73.44 85 ALA A C 1
ATOM 670 O O . ALA A 1 85 ? 7.497 6.556 -17.481 1.00 73.44 85 ALA A O 1
ATOM 671 N N . ILE A 1 86 ? 8.186 6.764 -19.610 1.00 75.56 86 ILE A N 1
ATOM 672 C CA . ILE A 1 86 ? 6.873 7.101 -20.170 1.00 75.56 86 ILE A CA 1
ATOM 673 C C . ILE A 1 86 ? 5.975 5.863 -20.161 1.00 75.56 86 ILE A C 1
ATOM 675 O O . ILE A 1 86 ? 4.837 5.955 -19.715 1.00 75.56 86 ILE A O 1
ATOM 679 N N . SER A 1 87 ? 6.497 4.695 -20.554 1.00 71.94 87 SER A N 1
ATOM 680 C CA . SER A 1 87 ? 5.769 3.420 -20.457 1.00 71.94 87 SER A CA 1
ATOM 681 C C . SER A 1 87 ? 5.269 3.165 -19.029 1.00 71.94 87 SER A C 1
ATOM 683 O O . SER A 1 87 ? 4.092 2.870 -18.826 1.00 71.94 87 SER A O 1
ATOM 685 N N . ARG A 1 88 ? 6.122 3.383 -18.020 1.00 72.62 88 ARG A N 1
ATOM 686 C CA . ARG A 1 88 ? 5.743 3.267 -16.603 1.00 72.62 88 ARG A CA 1
ATOM 687 C C . ARG A 1 88 ? 4.680 4.272 -16.189 1.00 72.62 88 ARG A C 1
ATOM 689 O O . ARG A 1 88 ? 3.717 3.882 -15.544 1.00 72.62 88 ARG A O 1
ATOM 696 N N . ALA A 1 89 ? 4.832 5.542 -16.557 1.00 74.50 89 ALA A N 1
ATOM 697 C CA . ALA A 1 89 ? 3.867 6.581 -16.207 1.00 74.50 89 ALA A CA 1
ATOM 698 C C . ALA A 1 89 ? 2.490 6.326 -16.844 1.00 74.50 89 ALA A C 1
ATOM 700 O O . ALA A 1 89 ? 1.466 6.439 -16.171 1.00 74.50 89 ALA A O 1
ATOM 701 N N . VAL A 1 90 ? 2.465 5.923 -18.118 1.00 77.12 90 VAL A N 1
ATOM 702 C CA . VAL A 1 90 ? 1.236 5.593 -18.854 1.00 77.12 90 VAL A CA 1
ATOM 703 C C . VAL A 1 90 ? 0.587 4.341 -18.280 1.00 77.12 90 VAL A C 1
ATOM 705 O O . VAL A 1 90 ? -0.600 4.368 -17.961 1.00 77.12 90 VAL A O 1
ATOM 708 N N . SER A 1 91 ? 1.367 3.277 -18.065 1.00 76.06 91 SER A N 1
ATOM 709 C CA . SER A 1 91 ? 0.879 2.068 -17.395 1.00 76.06 91 SER A CA 1
ATOM 710 C C . SER A 1 91 ? 0.297 2.416 -16.035 1.00 76.06 91 SER A C 1
ATOM 712 O O . SER A 1 91 ? -0.767 1.916 -15.666 1.00 76.06 91 SER A O 1
ATOM 714 N N . PHE A 1 92 ? 0.962 3.332 -15.319 1.00 77.38 92 PHE A N 1
ATOM 715 C CA . PHE A 1 92 ? 0.527 3.693 -13.993 1.00 77.38 92 PHE A CA 1
ATOM 716 C C . PHE A 1 92 ? -0.822 4.420 -14.000 1.00 77.38 92 PHE A C 1
ATOM 718 O O . PHE A 1 92 ? -1.736 4.069 -13.252 1.00 77.38 92 PHE A O 1
ATOM 725 N N . GLY A 1 93 ? -0.960 5.406 -14.887 1.00 74.81 93 GLY A N 1
ATOM 726 C CA . GLY A 1 93 ? -2.191 6.169 -15.061 1.00 74.81 93 GLY A CA 1
ATOM 727 C C . GLY A 1 93 ? -3.363 5.309 -15.535 1.00 74.81 93 GLY A C 1
ATOM 728 O O . GLY A 1 93 ? -4.452 5.408 -14.974 1.00 74.81 93 GLY A O 1
ATOM 729 N N . VAL A 1 94 ? -3.142 4.425 -16.514 1.00 78.44 94 VAL A N 1
ATOM 730 C CA . VAL A 1 94 ? -4.198 3.557 -17.061 1.00 78.44 94 VAL A CA 1
ATOM 731 C C . VAL A 1 94 ? -4.712 2.588 -16.002 1.00 78.44 94 VAL A C 1
ATOM 733 O O . VAL A 1 94 ? -5.919 2.502 -15.789 1.00 78.44 94 VAL A O 1
ATOM 736 N N . VAL A 1 95 ? -3.826 1.887 -15.291 1.00 80.12 95 VAL A N 1
ATOM 737 C CA . VAL A 1 95 ? -4.277 0.943 -14.260 1.00 80.12 95 VAL A CA 1
ATOM 738 C C . VAL A 1 95 ? -4.886 1.682 -13.068 1.00 80.12 95 VAL A C 1
ATOM 740 O O . VAL A 1 95 ? -5.894 1.222 -12.544 1.00 80.12 95 VAL A O 1
ATOM 743 N N . SER A 1 96 ? -4.378 2.860 -12.690 1.00 81.19 96 SER A N 1
ATOM 744 C CA . SER A 1 96 ? -5.017 3.706 -11.666 1.00 81.19 96 SER A CA 1
ATOM 745 C C . SER A 1 96 ? -6.444 4.093 -12.053 1.00 81.19 96 SER A C 1
ATOM 747 O O . SER A 1 96 ? -7.353 3.992 -11.232 1.00 81.19 96 SER A O 1
ATOM 749 N N . PHE A 1 97 ? -6.666 4.470 -13.314 1.00 79.19 97 PHE A N 1
ATOM 750 C CA . PHE A 1 97 ? -7.999 4.776 -13.829 1.00 79.19 97 PHE A CA 1
ATOM 751 C C . PHE A 1 97 ? -8.929 3.557 -13.769 1.00 79.19 97 PHE A C 1
ATOM 753 O O . PHE A 1 97 ? -10.082 3.673 -13.357 1.00 79.19 97 PHE A O 1
ATOM 760 N N . VAL A 1 98 ? -8.424 2.371 -14.120 1.00 82.88 98 VAL A N 1
ATOM 761 C CA . VAL A 1 98 ? -9.188 1.119 -14.025 1.00 82.88 98 VAL A CA 1
ATOM 762 C C . VAL A 1 98 ? -9.495 0.758 -12.569 1.00 82.88 98 VAL A C 1
ATOM 764 O O . VAL A 1 98 ? -10.609 0.324 -12.290 1.00 82.88 98 VAL A O 1
ATOM 767 N N . ILE A 1 99 ? -8.564 0.972 -11.634 1.00 80.56 99 ILE A N 1
ATOM 768 C CA . ILE A 1 99 ? -8.785 0.774 -10.193 1.00 80.56 99 ILE A CA 1
ATOM 769 C C . ILE A 1 99 ? -9.910 1.681 -9.702 1.00 80.56 99 ILE A C 1
ATOM 771 O O . ILE A 1 99 ? -10.844 1.200 -9.062 1.00 80.56 99 ILE A O 1
ATOM 775 N N . GLU A 1 100 ? -9.840 2.978 -9.995 1.00 79.06 100 GLU A N 1
ATOM 776 C CA . GLU A 1 100 ? -10.863 3.955 -9.607 1.00 79.06 100 GLU A CA 1
ATOM 777 C C . GLU A 1 100 ? -12.221 3.596 -10.226 1.00 79.06 100 GLU A C 1
ATOM 779 O O . GLU A 1 100 ? -13.224 3.510 -9.519 1.00 79.06 100 GLU A O 1
ATOM 784 N N . GLY A 1 101 ? -12.257 3.263 -11.520 1.00 76.50 101 GLY A N 1
ATOM 785 C CA . GLY A 1 101 ? -13.471 2.810 -12.201 1.00 76.50 101 GLY A CA 1
ATOM 786 C C . GLY A 1 101 ? -14.051 1.531 -11.589 1.00 76.50 101 GLY A C 1
ATOM 787 O O . GLY A 1 101 ? -15.236 1.469 -11.261 1.00 76.50 101 GLY A O 1
ATOM 788 N N . ALA A 1 102 ? -13.222 0.516 -11.347 1.00 78.88 102 ALA A N 1
ATOM 789 C CA . ALA A 1 102 ? -13.646 -0.719 -10.695 1.00 78.88 102 ALA A CA 1
ATOM 790 C C . ALA A 1 102 ? -14.187 -0.455 -9.282 1.00 78.88 102 ALA A C 1
ATOM 792 O O . ALA A 1 102 ? -15.172 -1.073 -8.869 1.00 78.88 102 ALA A O 1
ATOM 793 N N . ASN A 1 103 ? -13.584 0.487 -8.553 1.00 75.75 103 ASN A N 1
ATOM 794 C CA . ASN A 1 103 ? -14.029 0.870 -7.220 1.00 75.75 103 ASN A CA 1
ATOM 795 C C . ASN A 1 103 ? -15.270 1.757 -7.195 1.00 75.75 103 ASN A C 1
ATOM 797 O O . ASN A 1 103 ? -16.004 1.696 -6.217 1.00 75.75 103 ASN A O 1
ATO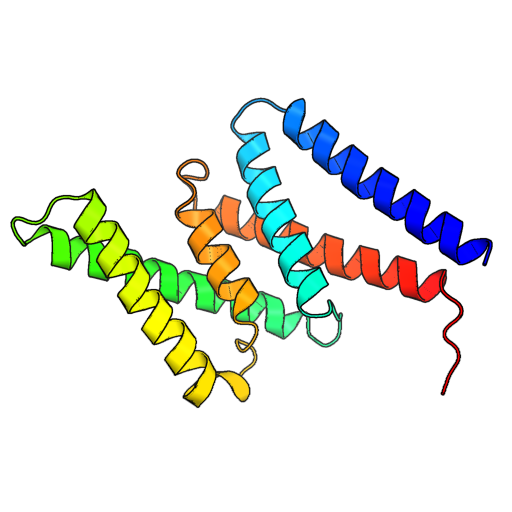M 801 N N . LEU A 1 104 ? -15.554 2.511 -8.252 1.00 75.12 104 LEU A N 1
ATOM 802 C CA . LEU A 1 104 ? -16.796 3.270 -8.387 1.00 75.12 104 LEU A CA 1
ATOM 803 C C . LEU A 1 104 ? -17.975 2.368 -8.769 1.00 75.12 104 LEU A C 1
ATOM 805 O O . LEU A 1 104 ? -19.061 2.504 -8.207 1.00 75.12 104 LEU A O 1
ATOM 809 N N . PHE A 1 105 ? -17.770 1.423 -9.692 1.00 74.25 105 PHE A N 1
ATOM 810 C CA . PHE A 1 105 ? -18.871 0.658 -10.289 1.00 74.25 105 PHE A CA 1
ATOM 811 C C . PHE A 1 105 ? -19.093 -0.733 -9.676 1.00 74.25 105 PHE A C 1
ATOM 813 O O . PHE A 1 105 ? -20.237 -1.183 -9.598 1.00 74.25 105 PHE A O 1
ATOM 820 N N . PHE A 1 106 ? -18.043 -1.420 -9.212 1.00 68.56 106 PHE A N 1
ATOM 821 C CA . PHE A 1 106 ? -18.125 -2.845 -8.847 1.00 68.56 106 PHE A CA 1
ATOM 822 C C . PHE A 1 106 ? -17.762 -3.132 -7.390 1.00 68.56 106 PHE A C 1
ATOM 824 O O . PHE A 1 106 ? -18.493 -3.835 -6.686 1.00 68.56 106 PHE A O 1
ATOM 831 N N . LEU A 1 107 ? -16.651 -2.576 -6.906 1.00 63.06 107 LEU A N 1
ATOM 832 C CA . LEU A 1 107 ? -16.122 -2.906 -5.586 1.00 63.06 107 LEU A CA 1
ATOM 833 C C . LEU A 1 107 ? -16.843 -2.274 -4.377 1.00 63.06 107 LEU A C 1
ATOM 835 O O . LEU A 1 107 ? -16.636 -2.852 -3.308 1.00 63.06 107 LEU A O 1
ATOM 839 N N . PRO A 1 108 ? -17.738 -1.249 -4.449 1.00 66.25 108 PRO A N 1
ATOM 840 C CA . PRO A 1 108 ? -18.427 -0.727 -3.255 1.00 66.25 108 PRO A CA 1
ATOM 841 C C . PRO A 1 108 ? -19.241 -1.788 -2.508 1.00 66.25 108 PRO A C 1
ATOM 843 O O . PRO A 1 108 ? -19.464 -1.682 -1.305 1.00 66.25 108 PRO A O 1
ATOM 846 N N . LYS A 1 109 ? -19.688 -2.825 -3.228 1.00 67.62 109 LYS A N 1
ATOM 847 C CA . LYS A 1 109 ? -20.487 -3.936 -2.692 1.00 67.62 109 LYS A CA 1
ATOM 848 C C . LYS A 1 109 ? -19.637 -5.114 -2.206 1.00 67.62 109 LYS A C 1
ATOM 850 O O . LYS A 1 109 ? -20.183 -6.114 -1.749 1.00 67.62 109 LYS A O 1
ATOM 855 N N . THR A 1 110 ? -18.312 -5.024 -2.309 1.00 78.81 110 THR A N 1
ATOM 856 C CA . THR A 1 110 ? -17.388 -6.117 -1.984 1.00 78.81 110 THR A CA 1
ATOM 857 C C . THR A 1 110 ? -16.571 -5.818 -0.731 1.00 78.81 110 THR A C 1
ATOM 859 O O . THR A 1 110 ? -16.455 -4.681 -0.276 1.00 78.81 110 THR A O 1
ATOM 862 N N . LYS A 1 111 ? -15.934 -6.854 -0.178 1.00 77.94 111 LYS A N 1
ATOM 863 C CA . LYS A 1 111 ? -14.984 -6.695 0.931 1.00 77.94 111 LYS A CA 1
ATOM 864 C C . LYS A 1 111 ? -13.694 -5.981 0.494 1.00 77.94 111 LYS A C 1
ATOM 866 O O . LYS A 1 111 ? -12.982 -5.468 1.342 1.00 77.94 111 LYS A O 1
ATOM 871 N N . GLY A 1 112 ? -13.411 -5.891 -0.805 1.00 76.31 112 GLY A N 1
ATOM 872 C CA . GLY A 1 112 ? -12.230 -5.222 -1.350 1.00 76.31 112 GLY A CA 1
ATOM 873 C C . GLY A 1 112 ? -12.361 -3.706 -1.510 1.00 76.31 112 GLY A C 1
ATOM 874 O O . GLY A 1 112 ? -11.464 -3.107 -2.076 1.00 76.31 112 GLY A O 1
ATOM 875 N N . ALA A 1 113 ? -13.439 -3.069 -1.046 1.00 78.50 113 ALA A N 1
ATOM 876 C CA . ALA A 1 113 ? -13.765 -1.670 -1.357 1.00 78.50 113 ALA A CA 1
ATOM 877 C C . ALA A 1 113 ? -12.808 -0.598 -0.787 1.00 78.50 113 ALA A C 1
ATOM 879 O O . ALA A 1 113 ? -13.063 0.596 -0.939 1.00 78.50 113 ALA A O 1
ATOM 880 N N . VAL A 1 114 ? -11.742 -0.973 -0.069 1.00 83.31 114 VAL A N 1
ATOM 881 C CA . VAL A 1 114 ? -10.833 -0.003 0.558 1.00 83.31 114 VAL A CA 1
ATOM 882 C C . VAL A 1 114 ? -9.755 0.400 -0.446 1.00 83.31 114 VAL A C 1
ATOM 884 O O . VAL A 1 114 ? -8.608 -0.037 -0.362 1.00 83.31 114 VAL A O 1
ATOM 887 N N . VAL A 1 115 ? -10.145 1.256 -1.395 1.00 82.94 115 VAL A N 1
ATOM 888 C CA . VAL A 1 115 ? -9.303 1.762 -2.498 1.00 82.94 115 VAL A CA 1
ATOM 889 C C . VAL A 1 115 ? -7.930 2.252 -2.033 1.00 82.94 115 VAL A C 1
ATOM 891 O O . VAL A 1 115 ? -6.927 1.815 -2.600 1.00 82.94 115 VAL A O 1
ATOM 894 N N . PRO A 1 116 ? -7.823 3.068 -0.962 1.00 83.75 116 PRO A N 1
ATOM 895 C CA . PRO A 1 116 ? -6.524 3.577 -0.527 1.00 83.75 116 PRO A CA 1
ATOM 896 C C . PRO A 1 116 ? -5.542 2.458 -0.157 1.00 83.75 116 PRO A C 1
ATOM 898 O O . PRO A 1 116 ? -4.338 2.582 -0.366 1.00 83.75 116 PRO A O 1
ATOM 901 N N . LEU A 1 117 ? -6.056 1.331 0.345 1.00 85.12 117 LEU A N 1
ATOM 902 C CA . LEU A 1 117 ? -5.252 0.171 0.715 1.00 85.12 117 LEU A CA 1
ATOM 903 C C . LEU A 1 117 ? -4.811 -0.654 -0.507 1.00 85.12 117 LEU A C 1
ATOM 905 O O . LEU A 1 117 ? -3.763 -1.289 -0.467 1.00 85.12 117 LEU A O 1
ATOM 909 N N . GLN A 1 118 ? -5.580 -0.629 -1.599 1.00 87.00 118 GLN A N 1
ATOM 910 C CA . GLN A 1 118 ? -5.166 -1.229 -2.872 1.00 87.00 118 GLN A CA 1
ATOM 911 C C . GLN A 1 118 ? -3.976 -0.453 -3.455 1.00 87.00 118 GLN A C 1
ATOM 913 O O . GLN A 1 118 ? -2.959 -1.049 -3.808 1.00 87.00 118 GLN A O 1
ATOM 918 N N . PHE A 1 119 ? -4.060 0.883 -3.468 1.00 82.69 119 PHE A N 1
ATOM 919 C CA . PHE A 1 119 ? -2.952 1.747 -3.887 1.00 82.69 119 PHE A CA 1
ATOM 920 C C . PHE A 1 119 ? -1.730 1.618 -2.977 1.00 82.69 119 PHE A C 1
ATOM 922 O O . PHE A 1 119 ? -0.603 1.668 -3.461 1.00 82.69 119 PHE A O 1
ATOM 929 N N . ALA A 1 120 ? -1.933 1.378 -1.680 1.00 85.62 120 ALA A N 1
ATOM 930 C CA . ALA A 1 120 ? -0.847 1.123 -0.742 1.00 85.62 120 ALA A CA 1
ATOM 931 C C . ALA A 1 120 ? 0.024 -0.079 -1.136 1.00 85.62 120 ALA A C 1
ATOM 933 O O . ALA A 1 120 ? 1.248 -0.015 -1.026 1.00 85.62 120 ALA A O 1
ATOM 934 N N . VAL A 1 121 ? -0.596 -1.150 -1.638 1.00 86.12 121 VAL A N 1
ATOM 935 C CA . VAL A 1 121 ? 0.118 -2.325 -2.161 1.00 86.12 121 VAL A CA 1
ATOM 936 C C . VAL A 1 121 ? 0.885 -1.972 -3.426 1.00 86.12 121 VAL A C 1
ATOM 938 O O . VAL A 1 121 ? 2.066 -2.289 -3.522 1.00 86.12 121 VAL A O 1
ATOM 941 N N . VAL A 1 122 ? 0.248 -1.276 -4.369 1.00 84.44 122 VAL A N 1
ATOM 942 C CA . VAL A 1 122 ? 0.882 -0.863 -5.630 1.00 84.44 122 VAL A CA 1
ATOM 943 C C . VAL A 1 122 ? 2.112 0.008 -5.354 1.00 84.44 122 VAL A C 1
ATOM 945 O O . VAL A 1 122 ? 3.209 -0.304 -5.809 1.00 84.44 122 VAL A O 1
ATOM 948 N N . ILE A 1 123 ? 1.963 1.057 -4.542 1.00 82.50 123 ILE A N 1
ATOM 949 C CA . ILE A 1 123 ? 3.061 1.959 -4.172 1.00 82.50 123 ILE A CA 1
ATOM 950 C C . ILE A 1 123 ? 4.136 1.209 -3.380 1.00 82.50 123 ILE A C 1
ATOM 952 O O . ILE A 1 123 ? 5.321 1.408 -3.629 1.00 82.50 123 ILE A O 1
ATOM 956 N N . GLY A 1 124 ? 3.748 0.323 -2.459 1.00 79.19 124 GLY A N 1
ATOM 957 C CA . GLY A 1 124 ? 4.688 -0.483 -1.679 1.00 79.19 124 GLY A CA 1
ATOM 958 C C . GLY A 1 124 ? 5.540 -1.424 -2.537 1.00 79.19 124 GLY A C 1
ATOM 959 O O . GLY A 1 124 ? 6.723 -1.586 -2.258 1.00 79.19 124 GLY A O 1
ATOM 960 N N . VAL A 1 125 ? 4.967 -2.009 -3.595 1.00 79.88 125 VAL A N 1
ATOM 961 C CA . VAL A 1 125 ? 5.690 -2.900 -4.518 1.00 79.88 125 VAL A CA 1
ATOM 962 C C . VAL A 1 125 ? 6.576 -2.119 -5.497 1.00 79.88 125 VAL A C 1
ATOM 964 O O . VAL A 1 125 ? 7.690 -2.553 -5.782 1.00 79.88 125 VAL A O 1
ATOM 967 N N . PHE A 1 126 ? 6.118 -0.971 -6.008 1.00 74.62 126 PHE A N 1
ATOM 968 C CA . PHE A 1 126 ? 6.863 -0.187 -7.008 1.00 74.62 126 PHE A CA 1
ATOM 969 C C . PHE A 1 126 ? 7.815 0.866 -6.422 1.00 74.62 126 PHE A C 1
ATOM 971 O O . PHE A 1 126 ? 8.695 1.355 -7.133 1.00 74.62 126 PHE A O 1
ATOM 978 N N . SER A 1 127 ? 7.698 1.196 -5.133 1.00 70.31 127 SER A N 1
ATOM 979 C CA . SER A 1 127 ? 8.752 1.863 -4.365 1.00 70.31 127 SER A CA 1
ATOM 980 C C . SER A 1 127 ? 9.958 0.923 -4.358 1.00 70.31 127 SER A C 1
ATOM 982 O O . SER A 1 127 ? 9.947 -0.073 -3.645 1.00 70.31 127 SER A O 1
ATOM 984 N N . GLN A 1 128 ? 10.930 1.194 -5.239 1.00 53.03 128 GLN A N 1
ATOM 985 C CA . GLN A 1 128 ? 11.967 0.319 -5.834 1.00 53.03 128 GLN A CA 1
ATOM 986 C C . GLN A 1 128 ? 12.961 -0.385 -4.881 1.00 53.03 128 GLN A C 1
ATOM 988 O O . GLN A 1 128 ? 14.128 -0.593 -5.206 1.00 53.03 128 GLN A O 1
ATOM 993 N N . LYS A 1 129 ? 12.520 -0.741 -3.688 1.00 51.97 129 LYS A N 1
ATOM 994 C CA . LYS A 1 129 ? 13.335 -1.069 -2.533 1.00 51.97 129 LYS A CA 1
ATOM 995 C C . LYS A 1 129 ? 12.909 -2.427 -1.963 1.00 51.97 129 LYS A C 1
ATOM 997 O O . LYS A 1 129 ? 13.695 -3.370 -1.975 1.00 51.97 129 LYS A O 1
ATOM 1002 N N . CYS A 1 130 ? 11.611 -2.649 -1.754 1.00 52.50 130 CYS A N 1
ATOM 1003 C CA . CYS A 1 130 ? 11.093 -3.971 -1.392 1.00 52.50 130 CYS A CA 1
ATOM 1004 C C . CYS A 1 130 ? 10.931 -4.907 -2.609 1.00 52.50 130 CYS A C 1
ATOM 1006 O O . CYS A 1 130 ? 9.823 -5.145 -3.088 1.00 52.50 130 CYS A O 1
ATOM 1008 N N . ARG A 1 131 ? 12.028 -5.504 -3.093 1.00 55.16 131 ARG A N 1
ATOM 1009 C CA . ARG A 1 131 ? 12.021 -6.454 -4.232 1.00 55.16 131 ARG A CA 1
ATOM 1010 C C . ARG A 1 131 ? 11.153 -7.703 -4.036 1.00 55.16 131 ARG A C 1
ATOM 1012 O O . ARG A 1 131 ? 10.835 -8.375 -5.014 1.00 55.16 131 ARG A O 1
ATOM 1019 N N . HIS A 1 132 ? 10.767 -8.030 -2.805 1.00 70.88 132 HIS A N 1
ATOM 1020 C CA . HIS A 1 132 ? 9.971 -9.219 -2.520 1.00 70.88 132 HIS A CA 1
ATOM 1021 C C . HIS A 1 132 ? 8.556 -8.837 -2.083 1.00 70.88 132 HIS A C 1
ATOM 1023 O O . HIS A 1 132 ? 8.333 -8.341 -0.977 1.00 70.88 132 HIS A O 1
ATOM 1029 N N . ILE A 1 133 ? 7.587 -9.158 -2.941 1.00 77.06 133 ILE A N 1
ATOM 1030 C CA . ILE A 1 133 ? 6.146 -8.985 -2.706 1.00 77.06 133 ILE A CA 1
ATOM 1031 C C . ILE A 1 133 ? 5.698 -9.514 -1.323 1.00 77.06 133 ILE A C 1
ATOM 1033 O O . ILE A 1 133 ? 4.953 -8.803 -0.643 1.00 77.06 133 ILE A O 1
ATOM 1037 N N . PRO A 1 134 ? 6.168 -10.684 -0.830 1.00 76.88 134 PRO A N 1
ATOM 1038 C CA . PRO A 1 134 ? 5.796 -11.164 0.503 1.00 76.88 134 PRO A CA 1
ATOM 1039 C C . PRO A 1 134 ? 6.188 -10.207 1.638 1.00 76.88 134 PRO A C 1
ATOM 1041 O O . PRO A 1 134 ? 5.425 -10.039 2.590 1.00 76.88 134 PRO A O 1
ATOM 1044 N N . TYR A 1 135 ? 7.339 -9.535 1.535 1.00 73.94 135 TYR A N 1
ATOM 1045 C CA . TYR A 1 135 ? 7.791 -8.578 2.548 1.00 73.94 135 TYR A CA 1
ATOM 1046 C C . TYR A 1 135 ? 6.945 -7.304 2.544 1.00 73.94 135 TYR A C 1
ATOM 1048 O O . TYR A 1 135 ? 6.562 -6.838 3.616 1.00 73.94 135 TYR A O 1
ATOM 1056 N N . VAL A 1 136 ? 6.571 -6.794 1.365 1.00 79.75 136 VAL A N 1
ATOM 1057 C CA . VAL A 1 136 ? 5.657 -5.642 1.237 1.00 79.75 136 VAL A CA 1
ATOM 1058 C C . VAL A 1 136 ? 4.314 -5.937 1.894 1.00 79.75 136 VAL A C 1
ATOM 1060 O O . VAL A 1 136 ? 3.816 -5.137 2.683 1.00 79.75 136 VAL A O 1
ATOM 1063 N N . LEU A 1 137 ? 3.740 -7.106 1.607 1.00 82.69 137 LEU A N 1
ATOM 1064 C CA . LEU A 1 137 ? 2.455 -7.514 2.168 1.00 82.69 137 LEU A CA 1
ATOM 1065 C C . LEU A 1 137 ? 2.515 -7.692 3.677 1.00 82.69 137 LEU A C 1
ATOM 1067 O O . LEU A 1 137 ? 1.620 -7.229 4.380 1.00 82.69 137 LEU A O 1
ATOM 1071 N N . THR A 1 138 ? 3.573 -8.331 4.173 1.00 80.50 138 THR A N 1
ATOM 1072 C CA . THR A 1 138 ? 3.761 -8.537 5.612 1.00 80.50 138 THR A CA 1
ATOM 1073 C C . THR A 1 138 ? 3.897 -7.194 6.325 1.00 80.50 138 THR A C 1
ATOM 1075 O O . THR A 1 138 ? 3.228 -6.964 7.328 1.00 80.50 138 THR A O 1
ATOM 1078 N N . ALA A 1 139 ? 4.679 -6.269 5.768 1.00 82.25 139 ALA A N 1
ATOM 1079 C CA . ALA A 1 139 ? 4.824 -4.917 6.293 1.00 82.25 139 ALA A CA 1
ATOM 1080 C C . ALA A 1 139 ? 3.496 -4.143 6.295 1.00 82.25 139 ALA A C 1
ATOM 1082 O O . ALA A 1 139 ? 3.089 -3.610 7.326 1.00 82.25 139 ALA A O 1
ATOM 1083 N N . LEU A 1 140 ? 2.767 -4.134 5.175 1.00 86.12 140 LEU A N 1
ATOM 1084 C CA . LEU A 1 140 ? 1.448 -3.500 5.087 1.00 86.12 140 LEU A CA 1
ATOM 1085 C C . LEU A 1 140 ? 0.465 -4.092 6.100 1.00 86.12 140 LEU A C 1
ATOM 1087 O O . LEU A 1 140 ? -0.268 -3.349 6.752 1.00 86.12 140 LEU A O 1
ATOM 1091 N N . PHE A 1 141 ? 0.477 -5.413 6.275 1.00 85.31 141 PHE A N 1
ATOM 1092 C CA . PHE A 1 141 ? -0.366 -6.106 7.243 1.00 85.31 141 PHE A CA 1
ATOM 1093 C C . PHE A 1 141 ? -0.013 -5.733 8.690 1.00 85.31 141 PHE A C 1
ATOM 1095 O O . PHE A 1 141 ? -0.914 -5.448 9.481 1.00 85.31 141 PHE A O 1
ATOM 1102 N N . ILE A 1 142 ? 1.279 -5.655 9.028 1.00 84.06 142 ILE A N 1
ATOM 1103 C CA . ILE A 1 142 ? 1.747 -5.152 10.329 1.00 84.06 142 ILE A CA 1
ATOM 1104 C C . ILE A 1 142 ? 1.258 -3.713 10.543 1.00 84.06 142 ILE A C 1
ATOM 1106 O O . ILE A 1 142 ? 0.756 -3.389 11.618 1.00 84.06 142 ILE A O 1
ATOM 1110 N N . GLY A 1 143 ? 1.322 -2.867 9.511 1.00 84.25 143 GLY A N 1
ATOM 1111 C CA . GLY A 1 143 ? 0.810 -1.497 9.545 1.00 84.25 143 GLY A CA 1
ATOM 1112 C C . GLY A 1 143 ? -0.693 -1.423 9.824 1.00 84.25 143 GLY A C 1
ATOM 1113 O O . GLY A 1 143 ? -1.131 -0.685 10.709 1.00 84.25 143 GLY A O 1
ATOM 1114 N N . VAL A 1 144 ? -1.488 -2.232 9.117 1.00 86.88 144 VAL A N 1
ATOM 1115 C CA . VAL A 1 144 ? -2.941 -2.369 9.328 1.00 86.88 144 VAL A CA 1
ATOM 1116 C C . VAL A 1 144 ? -3.236 -2.803 10.767 1.00 86.88 144 VAL A C 1
ATOM 1118 O O . VAL A 1 144 ? -4.074 -2.197 11.439 1.00 86.88 144 VAL A O 1
ATOM 1121 N N . ALA A 1 145 ? -2.535 -3.825 11.267 1.00 83.31 145 ALA A N 1
ATOM 1122 C CA . ALA A 1 145 ? -2.703 -4.328 12.628 1.00 83.31 145 ALA A CA 1
ATOM 1123 C C . ALA A 1 145 ? -2.353 -3.259 13.676 1.00 83.31 145 ALA A C 1
ATOM 1125 O O . ALA A 1 145 ? -3.125 -3.026 14.609 1.00 83.31 145 ALA A O 1
ATOM 1126 N N . ALA A 1 146 ? -1.242 -2.546 13.488 1.00 81.94 146 ALA A N 1
ATOM 1127 C CA . ALA A 1 146 ? -0.833 -1.450 14.359 1.00 81.94 146 ALA A CA 1
ATOM 1128 C C . ALA A 1 146 ? -1.867 -0.308 14.375 1.00 81.94 146 ALA A C 1
ATOM 1130 O O . ALA A 1 146 ? -2.174 0.226 15.442 1.00 81.94 146 ALA A O 1
ATOM 1131 N N . ALA A 1 147 ? -2.475 0.029 13.232 1.00 84.88 147 ALA A N 1
ATOM 1132 C CA . ALA A 1 147 ? -3.528 1.044 13.158 1.00 84.88 147 ALA A CA 1
ATOM 1133 C C . ALA A 1 147 ? -4.805 0.616 13.900 1.00 84.88 147 ALA A C 1
ATOM 1135 O O . ALA A 1 147 ? -5.413 1.416 14.619 1.00 84.88 147 ALA A O 1
ATOM 1136 N N . LEU A 1 148 ? -5.195 -0.656 13.773 1.00 84.62 148 LEU A N 1
ATOM 1137 C CA . LEU A 1 148 ? -6.325 -1.236 14.503 1.00 84.62 148 LEU A CA 1
ATOM 1138 C C . LEU A 1 148 ? -6.108 -1.203 16.023 1.00 84.62 148 LEU A C 1
ATOM 1140 O O . LEU A 1 148 ? -7.013 -0.811 16.767 1.00 84.62 148 LEU A O 1
ATOM 1144 N N . ILE A 1 149 ? -4.906 -1.561 16.481 1.00 81.38 149 ILE A N 1
ATOM 1145 C CA . ILE A 1 149 ? -4.521 -1.511 17.897 1.00 81.38 149 ILE A CA 1
ATOM 1146 C C . ILE A 1 149 ? -4.487 -0.059 18.394 1.00 81.38 149 ILE A C 1
ATOM 1148 O O . ILE A 1 149 ? -5.087 0.243 19.425 1.00 81.38 149 ILE A O 1
ATOM 1152 N N . SER A 1 150 ? -3.871 0.866 17.649 1.00 80.31 150 SER A N 1
ATOM 1153 C CA . SER A 1 150 ? -3.806 2.289 18.022 1.00 80.31 150 SER A CA 1
ATOM 1154 C C . SER A 1 150 ? -5.203 2.898 18.196 1.00 80.31 150 SER A C 1
ATOM 1156 O O . SER A 1 150 ? -5.472 3.574 19.192 1.00 80.31 150 SER A O 1
ATOM 1158 N N . LYS A 1 151 ? -6.157 2.593 17.305 1.00 80.12 151 LYS A N 1
ATOM 1159 C CA . LYS A 1 151 ? -7.539 3.067 17.483 1.00 80.12 151 LYS A CA 1
ATOM 1160 C C . LYS A 1 151 ? -8.236 2.423 18.686 1.00 80.12 151 LYS A C 1
ATOM 1162 O O . LYS A 1 151 ? -9.048 3.084 19.333 1.00 80.12 151 LYS A O 1
ATOM 1167 N N . GLN A 1 152 ? -7.945 1.158 18.996 1.00 78.81 152 GLN A N 1
ATOM 1168 C CA . GLN A 1 152 ? -8.452 0.504 20.207 1.00 78.81 152 GLN A CA 1
ATOM 1169 C C . GLN A 1 152 ? -8.006 1.282 21.452 1.00 78.81 152 GLN A C 1
ATOM 1171 O O . GLN A 1 152 ? -8.842 1.632 22.281 1.00 78.81 152 GLN A O 1
ATOM 1176 N N . ILE A 1 153 ? -6.716 1.627 21.528 1.00 76.44 153 ILE A N 1
ATOM 1177 C CA . ILE A 1 153 ? -6.134 2.428 22.611 1.00 76.44 153 ILE A CA 1
ATOM 1178 C C . ILE A 1 153 ? -6.880 3.763 22.732 1.00 76.44 153 ILE A C 1
ATOM 1180 O O . ILE A 1 153 ? -7.400 4.079 23.801 1.00 76.44 153 ILE A O 1
ATOM 1184 N N . TYR A 1 154 ? -7.063 4.507 21.636 1.00 71.31 154 TYR A N 1
ATOM 1185 C CA . TYR A 1 154 ? -7.835 5.754 21.681 1.00 71.31 154 TYR A CA 1
ATOM 1186 C C . TYR A 1 154 ? -9.263 5.581 22.193 1.00 71.31 154 TYR A C 1
ATOM 1188 O O . TYR A 1 154 ? -9.734 6.436 22.934 1.00 71.31 154 TYR A O 1
ATOM 1196 N N . LYS A 1 155 ? -9.965 4.500 21.839 1.00 72.12 155 LYS A N 1
ATOM 1197 C CA . LYS A 1 155 ? -11.322 4.250 22.353 1.00 72.12 155 LYS A CA 1
ATOM 1198 C C . LYS A 1 155 ? -11.353 3.998 23.860 1.00 72.12 155 LYS A C 1
ATOM 1200 O O . LYS A 1 155 ? -12.336 4.366 24.492 1.00 72.12 155 LYS A O 1
ATOM 1205 N N . TYR A 1 156 ? -10.311 3.387 24.422 1.00 68.69 156 TYR A N 1
ATOM 1206 C CA . TYR A 1 156 ? -10.194 3.187 25.868 1.00 68.69 156 TYR A CA 1
ATOM 1207 C C . TYR A 1 156 ? -9.889 4.493 26.617 1.00 68.69 156 TYR A C 1
ATOM 1209 O O . TYR A 1 156 ? -10.388 4.691 27.723 1.00 68.69 156 TYR A O 1
ATOM 1217 N N . PHE A 1 157 ? -9.096 5.395 26.028 1.00 64.50 157 PHE A N 1
ATOM 1218 C CA . PHE A 1 157 ? -8.640 6.622 26.699 1.00 64.50 157 PHE A CA 1
ATOM 1219 C C . PHE A 1 157 ? -9.474 7.874 26.392 1.00 64.50 157 PHE A C 1
ATOM 1221 O O . PHE A 1 157 ? -9.479 8.823 27.184 1.00 64.50 157 PHE A O 1
ATOM 1228 N N . LEU A 1 158 ? -10.197 7.905 25.271 1.00 59.69 158 LEU A N 1
ATOM 1229 C CA . LEU A 1 158 ? -11.131 8.978 24.952 1.00 59.69 158 LEU A CA 1
ATOM 1230 C C . LEU A 1 158 ? -12.494 8.661 25.579 1.00 59.69 158 LEU A C 1
ATOM 1232 O O . LEU A 1 158 ? -13.081 7.631 25.251 1.00 59.69 158 LEU A O 1
ATOM 1236 N N . PRO A 1 159 ? -13.048 9.539 26.437 1.00 53.25 159 PRO A N 1
ATOM 1237 C CA . PRO A 1 159 ? -14.417 9.383 26.898 1.00 53.25 159 PRO A CA 1
ATOM 1238 C C . PRO A 1 159 ? -15.335 9.519 25.683 1.00 53.25 159 PRO A C 1
ATOM 1240 O O . PRO A 1 159 ? -15.543 10.614 25.156 1.00 53.25 159 PRO A O 1
ATOM 1243 N N . VAL A 1 160 ? -15.860 8.394 25.204 1.00 54.72 160 VAL A N 1
ATOM 1244 C CA . VAL A 1 160 ? -16.897 8.386 24.180 1.00 54.72 160 VAL A CA 1
ATOM 1245 C C . VAL A 1 160 ? -18.130 9.009 24.827 1.00 54.72 160 VAL A C 1
ATOM 1247 O O . VAL A 1 160 ? -18.837 8.349 25.587 1.00 54.72 160 VAL A O 1
ATOM 1250 N N . LYS A 1 161 ? -18.397 10.294 24.556 1.00 47.47 161 LYS A N 1
ATOM 1251 C CA . LYS A 1 161 ? -19.755 10.821 24.713 1.00 47.47 161 LYS A CA 1
ATOM 1252 C C . LYS A 1 161 ? -20.625 9.970 23.792 1.00 47.47 161 LYS A C 1
ATOM 1254 O O . LYS A 1 161 ? -20.567 10.136 22.576 1.00 47.47 161 LYS A O 1
ATOM 1259 N N . LYS A 1 162 ? -21.370 9.024 24.371 1.00 44.78 162 LYS A N 1
ATOM 1260 C CA . LYS A 1 162 ? -22.513 8.406 23.701 1.00 44.78 162 LYS A CA 1
ATOM 1261 C C . LYS A 1 162 ? -23.434 9.567 23.314 1.00 44.78 162 LYS A C 1
ATOM 1263 O O . LYS A 1 162 ? -23.937 10.251 24.203 1.00 44.78 162 LYS A O 1
ATOM 1268 N N . LYS A 1 163 ? -23.511 9.867 22.020 1.00 41.59 163 LYS A N 1
ATOM 1269 C CA . LYS A 1 163 ? -24.666 10.566 21.462 1.00 41.59 163 LYS A CA 1
ATOM 1270 C C . LYS A 1 163 ? -25.750 9.528 21.242 1.00 41.59 163 LYS A C 1
ATOM 1272 O O . LYS A 1 163 ? -25.374 8.408 20.825 1.00 41.59 163 LYS A O 1
#

Secondary structure (DSSP, 8-state):
-HHHHHHHHHHHHHHHHHHHHHHHSPTTHHHHHHHHHHHHHHHHHTT--GGGHHHHHHHHHHHHHHHHHHHHHHHHHTTSS--HHHHHHHHHHHHHHHHHHHHHHTGGGSTT--HHHHHHHHHHHHSTT---HHHHHHHHHHHHHHHHHHHHHHHHHS-----

Sequence (163 aa):
MRNQIWACALNGILFGLIKLFYEIVPAPMAELLYCTFLGFTVTYAVGAEWKKAGHYVCSLAVGLIWVAGYVGLEMVFWQFPLQAAISRAVSFGVVSFVIEGANLFFLPKTKGAVVPLQFAVVIGVFSQKCRHIPYVLTALFIGVAAALISKQIYKYFLPVKKK

Radius of gyration: 18.13 Å; chains: 1; bounding box: 45×28×60 Å

pLDDT: mean 74.74, std 10.52, range [41.59, 88.19]